Protein AF-A0A922YDH7-F1 (afdb_monomer_lite)

pLDDT: mean 72.96, std 7.28, range [52.16, 84.19]

Structure (mmCIF, N/CA/C/O backbone):
data_AF-A0A922YDH7-F1
#
_entry.id   AF-A0A922YDH7-F1
#
loop_
_atom_site.group_PDB
_atom_site.id
_atom_site.type_symbol
_atom_site.label_atom_id
_atom_site.label_alt_id
_atom_site.label_comp_id
_atom_site.label_asym_id
_atom_site.label_entity_id
_atom_site.label_seq_id
_atom_site.pdbx_PDB_ins_code
_atom_site.Cartn_x
_atom_site.Cartn_y
_atom_site.Cartn_z
_atom_site.occupancy
_atom_site.B_iso_or_equiv
_atom_site.auth_seq_id
_atom_site.auth_comp_id
_atom_site.auth_asym_id
_atom_site.auth_atom_id
_atom_site.pdbx_PDB_model_num
ATOM 1 N N . MET A 1 1 ? -29.172 -14.207 54.732 1.00 60.19 1 MET A N 1
ATOM 2 C CA . MET A 1 1 ? -27.968 -13.584 54.125 1.00 60.19 1 MET A CA 1
ATOM 3 C C . MET A 1 1 ? -27.690 -14.087 52.704 1.00 60.19 1 MET A C 1
ATOM 5 O O . MET A 1 1 ? -27.517 -13.252 51.829 1.00 60.19 1 MET A O 1
ATOM 9 N N . LYS A 1 2 ? -27.730 -15.403 52.435 1.00 67.25 2 LYS A N 1
ATOM 10 C CA . LYS A 1 2 ? -27.451 -15.994 51.104 1.00 67.25 2 LYS A CA 1
ATOM 11 C C . LYS A 1 2 ? -28.332 -15.485 49.947 1.00 67.25 2 LYS A C 1
ATOM 13 O O . LYS A 1 2 ? -27.822 -15.239 48.863 1.00 67.25 2 LYS A O 1
ATOM 18 N N . THR A 1 3 ? -29.625 -15.257 50.178 1.00 72.44 3 THR A N 1
ATOM 19 C CA . THR A 1 3 ? -30.560 -14.763 49.146 1.00 72.44 3 THR A CA 1
ATOM 20 C C . THR A 1 3 ? -30.278 -13.328 48.705 1.00 72.44 3 THR A C 1
ATOM 22 O O . THR A 1 3 ? -30.417 -13.017 47.529 1.00 72.44 3 THR A O 1
ATOM 25 N N . ARG A 1 4 ? -29.818 -12.463 49.619 1.00 74.31 4 ARG A N 1
ATOM 26 C CA . ARG A 1 4 ? -29.425 -11.081 49.293 1.00 74.31 4 ARG A CA 1
ATOM 27 C C . ARG A 1 4 ? -28.143 -11.034 48.461 1.00 74.31 4 ARG A C 1
ATOM 29 O O . ARG A 1 4 ? -28.047 -10.218 47.557 1.00 74.31 4 ARG A O 1
ATOM 36 N N . ALA A 1 5 ? -27.197 -11.934 48.736 1.00 74.81 5 ALA A N 1
ATOM 37 C CA . ALA A 1 5 ? -25.961 -12.048 47.964 1.00 74.81 5 ALA A CA 1
ATOM 38 C C . ALA A 1 5 ? -26.219 -12.523 46.523 1.00 74.81 5 ALA A C 1
ATOM 40 O O . ALA A 1 5 ? -25.663 -11.959 45.590 1.00 74.81 5 ALA A O 1
ATOM 41 N N . LEU A 1 6 ? -27.116 -13.499 46.337 1.00 79.88 6 LEU A N 1
ATOM 42 C CA . LEU A 1 6 ? -27.543 -13.959 45.008 1.00 79.88 6 LEU A CA 1
ATOM 43 C C . LEU A 1 6 ? -28.244 -12.858 44.201 1.00 79.88 6 LEU A C 1
ATOM 45 O O . LEU A 1 6 ? -27.977 -12.704 43.015 1.00 79.88 6 LEU A O 1
ATOM 49 N N . LEU A 1 7 ? -29.097 -12.065 44.853 1.00 81.75 7 LEU A N 1
ATOM 50 C CA . LEU A 1 7 ? -29.791 -10.943 44.216 1.00 81.75 7 LEU A CA 1
ATOM 51 C C . LEU A 1 7 ? -28.818 -9.845 43.770 1.00 81.75 7 LEU A C 1
ATOM 53 O O . LEU A 1 7 ? -28.911 -9.358 42.649 1.00 81.75 7 LEU A O 1
ATOM 57 N N . LEU A 1 8 ? -27.848 -9.500 44.617 1.00 82.31 8 LEU A N 1
ATOM 58 C CA . LEU A 1 8 ? -26.810 -8.524 44.279 1.00 82.31 8 LEU A CA 1
ATOM 59 C C . LEU A 1 8 ? -25.899 -9.019 43.151 1.00 82.31 8 LEU A C 1
ATOM 61 O O . LEU A 1 8 ? -25.545 -8.236 42.274 1.00 82.31 8 LEU A O 1
ATOM 65 N N . ALA A 1 9 ? -25.570 -10.312 43.135 1.00 79.00 9 ALA A N 1
ATOM 66 C CA . ALA A 1 9 ? -24.792 -10.913 42.058 1.00 79.00 9 ALA A CA 1
ATOM 67 C C . ALA A 1 9 ? -25.540 -10.866 40.716 1.00 79.00 9 ALA A C 1
ATOM 69 O O . ALA A 1 9 ? -24.941 -10.504 39.709 1.00 79.00 9 ALA A O 1
ATOM 70 N N . ALA A 1 10 ? -26.844 -11.166 40.711 1.00 80.56 10 ALA A N 1
ATOM 71 C CA . ALA A 1 10 ? -27.677 -11.117 39.509 1.00 80.56 10 ALA A CA 1
ATOM 72 C C . ALA A 1 10 ? -27.848 -9.691 38.959 1.00 80.56 10 ALA A C 1
ATOM 74 O O . ALA A 1 10 ? -27.842 -9.480 37.749 1.00 80.56 10 ALA A O 1
ATOM 75 N N . ILE A 1 11 ? -27.974 -8.698 39.842 1.00 84.19 11 ILE A N 1
ATOM 76 C CA . ILE A 1 11 ? -28.050 -7.290 39.434 1.00 84.19 11 ILE A CA 1
ATOM 77 C C . ILE A 1 11 ? -26.697 -6.829 38.881 1.00 84.19 11 ILE A C 1
ATOM 79 O O . ILE A 1 11 ? -26.648 -6.194 37.831 1.00 84.19 11 ILE A O 1
ATOM 83 N N . GLY A 1 12 ? -25.595 -7.183 39.548 1.00 81.81 12 GLY A N 1
ATOM 84 C CA . GLY A 1 12 ? -24.249 -6.838 39.094 1.00 81.81 12 GLY A CA 1
ATOM 85 C C . GLY A 1 12 ? -23.935 -7.400 37.708 1.00 81.81 12 GLY A C 1
ATOM 86 O O . GLY A 1 12 ? -23.448 -6.669 36.847 1.00 81.81 12 GLY A O 1
ATOM 87 N N . SER A 1 13 ? -24.274 -8.667 37.456 1.00 77.56 13 SER A N 1
ATOM 88 C CA . SER A 1 13 ? -24.073 -9.289 36.144 1.00 77.56 13 SER A CA 1
ATOM 89 C C . SER A 1 13 ? -24.957 -8.677 35.054 1.00 77.56 13 SER A C 1
ATOM 91 O O . SER A 1 13 ? -24.485 -8.499 33.933 1.00 77.56 13 SER A O 1
ATOM 93 N N . ALA A 1 14 ? -26.192 -8.278 35.373 1.00 79.44 14 ALA A N 1
ATOM 94 C CA . ALA A 1 14 ? -27.067 -7.587 34.426 1.00 79.44 14 ALA A CA 1
ATOM 95 C C . ALA A 1 14 ? -26.524 -6.203 34.018 1.00 79.44 14 ALA A C 1
ATOM 97 O O . ALA A 1 14 ? -26.568 -5.848 32.841 1.00 79.44 14 ALA A O 1
ATOM 98 N N . VAL A 1 15 ? -25.961 -5.440 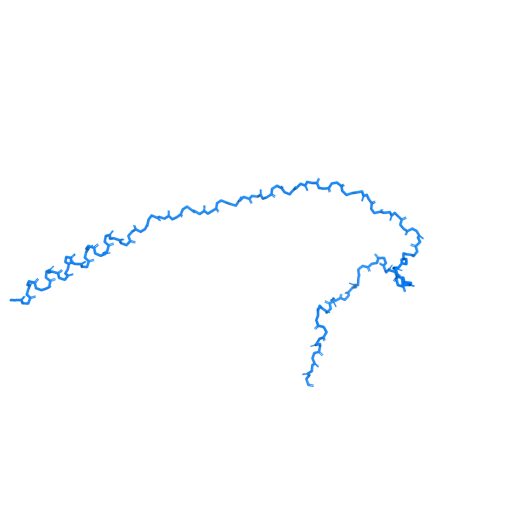34.963 1.00 81.88 15 VAL A N 1
ATOM 99 C CA . VAL A 1 15 ? -25.362 -4.122 34.679 1.00 81.88 15 VAL A CA 1
ATOM 100 C C . VAL A 1 15 ? -24.099 -4.260 33.825 1.00 81.88 15 VAL A C 1
ATOM 102 O O . VAL A 1 15 ? -23.936 -3.535 32.848 1.00 81.88 15 VAL A O 1
ATOM 105 N N . LEU A 1 16 ? -23.234 -5.230 34.138 1.00 78.31 16 LEU A N 1
ATOM 106 C CA . LEU A 1 16 ? -22.034 -5.518 33.343 1.00 78.31 16 LEU A CA 1
ATOM 107 C C . LEU A 1 16 ? -22.372 -5.955 31.909 1.00 78.31 16 LEU A C 1
ATOM 109 O O . LEU A 1 16 ? -21.676 -5.560 30.978 1.00 78.31 16 LEU A O 1
ATOM 113 N N . ALA A 1 17 ? -23.448 -6.723 31.715 1.00 77.06 17 ALA A N 1
ATOM 114 C CA . ALA A 1 17 ? -23.913 -7.116 30.386 1.00 77.06 17 ALA A CA 1
ATOM 115 C C . ALA A 1 17 ? -24.436 -5.921 29.570 1.00 77.06 17 ALA A C 1
ATOM 117 O O . ALA A 1 17 ? -24.154 -5.826 28.378 1.00 77.06 17 ALA A O 1
ATOM 118 N N . ALA A 1 18 ? -25.139 -4.979 30.206 1.00 73.62 18 ALA A N 1
ATOM 119 C CA . ALA A 1 18 ? -25.644 -3.778 29.538 1.00 73.62 18 ALA A CA 1
ATOM 120 C C . ALA A 1 18 ? -24.519 -2.840 29.057 1.00 73.62 18 ALA A C 1
ATOM 122 O O . ALA A 1 18 ? -24.678 -2.150 28.052 1.00 73.62 18 ALA A O 1
ATOM 123 N N . CYS A 1 19 ? -23.369 -2.835 29.735 1.00 74.25 19 CYS A N 1
ATOM 124 C CA . CYS A 1 19 ? -22.222 -2.006 29.363 1.00 74.25 19 CYS A CA 1
ATOM 125 C C . CYS A 1 19 ? -21.341 -2.598 28.248 1.00 74.25 19 CYS A C 1
ATOM 127 O O . CYS A 1 19 ? -20.469 -1.891 27.752 1.00 74.25 19 CYS A O 1
ATOM 129 N N . GLN A 1 20 ? -21.536 -3.859 27.842 1.00 77.06 20 GLN A N 1
ATOM 130 C CA . GLN A 1 20 ? -20.715 -4.492 26.797 1.00 77.06 20 GLN A CA 1
ATOM 131 C C . GLN A 1 20 ? -21.224 -4.267 25.367 1.00 77.06 20 GLN A C 1
ATOM 133 O O . GLN A 1 20 ? -20.611 -4.756 24.419 1.00 77.06 20 GLN A O 1
ATOM 138 N N . THR A 1 21 ? -22.310 -3.512 25.176 1.00 71.62 21 THR A N 1
ATOM 139 C CA . THR A 1 21 ? -22.766 -3.174 23.826 1.00 71.62 21 THR A CA 1
ATOM 140 C C . THR A 1 21 ? -21.902 -2.034 23.274 1.00 71.62 21 THR A C 1
ATOM 142 O O . THR A 1 21 ? -22.154 -0.851 23.490 1.00 71.62 21 THR A O 1
ATOM 145 N N . ALA A 1 22 ? -20.818 -2.388 22.588 1.00 73.81 22 ALA A N 1
ATOM 146 C CA . ALA A 1 22 ? -20.153 -1.448 21.698 1.00 73.81 22 ALA A CA 1
ATOM 147 C C . ALA A 1 22 ? -21.026 -1.289 20.439 1.00 73.81 22 ALA A C 1
ATOM 149 O O . ALA A 1 22 ? -21.542 -2.292 19.933 1.00 73.81 22 ALA A O 1
ATOM 150 N N . PRO A 1 23 ? -21.243 -0.063 19.931 1.00 73.75 23 PRO A N 1
ATOM 151 C CA . PRO A 1 23 ? -21.885 0.113 18.636 1.00 73.75 23 PRO A CA 1
ATOM 152 C C . PRO A 1 23 ? -21.038 -0.583 17.567 1.00 73.75 23 PRO A C 1
ATOM 154 O O . PRO A 1 23 ? -19.808 -0.524 17.613 1.00 73.75 23 PRO A O 1
ATOM 157 N N . ALA A 1 24 ? -21.696 -1.260 16.624 1.00 75.00 24 ALA A N 1
ATOM 158 C CA . ALA A 1 24 ? -21.009 -1.863 15.491 1.00 75.00 24 ALA A CA 1
ATOM 159 C C . ALA A 1 24 ? -20.207 -0.773 14.768 1.00 75.00 24 ALA A C 1
ATOM 161 O O . ALA A 1 24 ? -20.765 0.257 14.380 1.00 75.00 24 ALA A O 1
ATOM 162 N N . ALA A 1 25 ? -18.894 -0.977 14.648 1.00 76.56 25 ALA A N 1
ATOM 163 C CA . ALA A 1 25 ? -18.059 -0.079 13.871 1.00 76.56 25 ALA A CA 1
ATOM 164 C C . ALA A 1 25 ? -18.492 -0.175 12.398 1.00 76.56 25 ALA A C 1
ATOM 166 O O . ALA A 1 25 ? -18.709 -1.291 11.918 1.00 76.56 25 ALA A O 1
ATOM 167 N N . PRO A 1 26 ? -18.648 0.955 11.687 1.00 77.38 26 PRO A N 1
ATOM 168 C CA . PRO A 1 26 ? -18.892 0.914 10.254 1.00 77.38 26 PRO A CA 1
ATOM 169 C C . P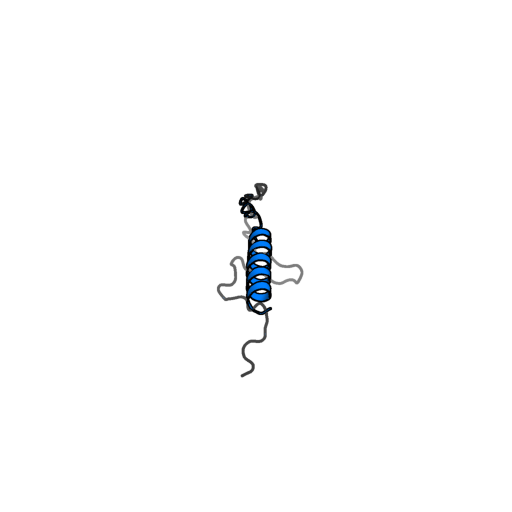RO A 1 26 ? -17.712 0.218 9.567 1.00 77.38 26 PRO A C 1
ATOM 171 O O . PRO A 1 26 ? -16.553 0.489 9.891 1.00 77.38 26 PRO A O 1
ATOM 174 N N . GLU A 1 27 ? -18.012 -0.700 8.648 1.00 78.19 27 GLU A N 1
ATOM 175 C CA . GLU A 1 27 ? -16.985 -1.319 7.814 1.00 78.19 27 GLU A CA 1
ATOM 176 C C . GLU A 1 27 ? -16.317 -0.231 6.958 1.00 78.19 27 GLU A C 1
ATOM 178 O O . GLU A 1 27 ? -17.017 0.634 6.422 1.00 78.19 27 GLU A O 1
ATOM 183 N N . PRO A 1 28 ? -14.977 -0.219 6.854 1.00 74.50 28 PRO A N 1
ATOM 184 C CA . PRO A 1 28 ? -14.293 0.741 6.005 1.00 74.50 28 PRO A CA 1
ATOM 185 C C . PRO A 1 28 ? -14.692 0.490 4.549 1.00 74.50 28 PRO A C 1
ATOM 187 O O . PRO A 1 28 ? -14.493 -0.605 4.022 1.00 74.50 28 PRO A O 1
ATOM 190 N N . GLU A 1 29 ? -15.258 1.506 3.900 1.00 77.69 29 GLU A N 1
ATOM 191 C CA . GLU A 1 29 ? -15.539 1.447 2.470 1.00 77.69 29 GLU A CA 1
ATOM 192 C C . GLU A 1 29 ? -14.219 1.278 1.698 1.00 77.69 29 GLU A C 1
ATOM 194 O O . GLU A 1 29 ? -13.226 1.937 2.030 1.00 77.69 29 GLU A O 1
ATOM 199 N N . PRO A 1 30 ? -14.171 0.408 0.673 1.00 70.06 30 PRO A N 1
ATOM 200 C CA . PRO A 1 30 ? -12.999 0.297 -0.176 1.00 70.06 30 PRO A CA 1
ATOM 201 C C . PRO A 1 30 ? -12.859 1.594 -0.975 1.00 70.06 30 PRO A C 1
ATOM 203 O O . PRO A 1 30 ? -13.541 1.808 -1.976 1.00 70.06 30 PRO A O 1
ATOM 206 N N . VAL A 1 31 ? -11.964 2.473 -0.528 1.00 73.19 31 VAL A N 1
ATOM 207 C CA . VAL A 1 31 ? -11.506 3.602 -1.335 1.00 73.19 31 VAL A CA 1
ATOM 208 C C . VAL A 1 31 ? -10.689 3.000 -2.470 1.00 73.19 31 VAL A C 1
ATOM 210 O O . VAL A 1 31 ? -9.566 2.545 -2.264 1.00 73.19 31 VAL A O 1
ATOM 213 N N . ALA A 1 32 ? -11.272 2.935 -3.666 1.00 69.19 32 ALA A N 1
ATOM 214 C CA . ALA A 1 32 ? -10.490 2.699 -4.865 1.00 69.19 32 ALA A CA 1
ATOM 215 C C . ALA A 1 32 ? -9.542 3.895 -5.005 1.00 69.19 32 ALA A C 1
ATOM 217 O O . ALA A 1 32 ? -9.982 5.005 -5.301 1.00 69.19 32 ALA A O 1
ATOM 218 N N . GLU A 1 33 ? -8.259 3.692 -4.713 1.00 68.31 33 GLU A N 1
ATOM 219 C CA . GLU A 1 33 ? -7.235 4.675 -5.042 1.00 68.31 33 GLU A CA 1
ATOM 220 C C . GLU A 1 33 ? -7.279 4.889 -6.558 1.00 68.31 33 GLU A C 1
ATOM 222 O O . GLU A 1 33 ? -6.955 3.990 -7.338 1.00 68.31 33 GLU A O 1
ATOM 227 N N . GLU A 1 34 ? -7.728 6.070 -6.986 1.00 66.62 34 GLU A N 1
ATOM 228 C CA . GLU A 1 34 ? -7.567 6.512 -8.367 1.00 66.62 34 GLU A CA 1
ATOM 229 C C . GLU A 1 34 ? -6.069 6.687 -8.617 1.00 66.62 34 GLU A C 1
ATOM 231 O O . GLU A 1 34 ? -5.479 7.736 -8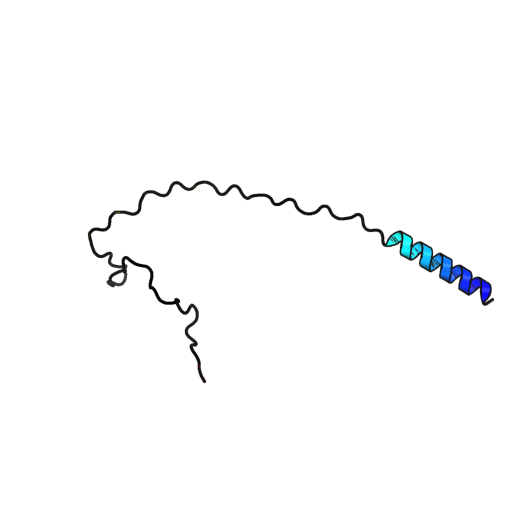.353 1.00 66.62 34 GLU A O 1
ATOM 236 N N . LEU A 1 35 ? -5.427 5.620 -9.089 1.00 72.50 35 LEU A N 1
ATOM 237 C CA . LEU A 1 35 ? -4.062 5.702 -9.575 1.00 72.50 35 LEU A CA 1
ATOM 238 C C . LEU A 1 35 ? -4.063 6.623 -10.802 1.00 72.50 35 LEU A C 1
ATOM 240 O O . LEU A 1 35 ? -4.844 6.394 -11.733 1.00 72.50 35 LEU A O 1
ATOM 244 N N . PRO A 1 36 ? -3.210 7.662 -10.834 1.00 75.94 36 PRO A N 1
ATOM 245 C CA . PRO A 1 36 ? -3.103 8.506 -12.008 1.00 75.94 36 PRO A CA 1
ATOM 246 C C . PRO A 1 36 ? -2.695 7.632 -13.192 1.00 75.94 36 PRO A C 1
ATOM 248 O O . PRO A 1 36 ? -1.739 6.859 -13.110 1.00 75.94 36 PRO A O 1
ATOM 251 N N . VAL A 1 37 ? -3.426 7.752 -14.298 1.00 75.44 37 VAL A N 1
ATOM 252 C CA . VAL A 1 37 ? -3.049 7.105 -15.554 1.00 75.44 37 VAL A CA 1
ATOM 253 C C . VAL A 1 37 ? -1.757 7.767 -16.026 1.00 75.44 37 VAL A C 1
ATOM 255 O O . VAL A 1 37 ? -1.770 8.883 -16.543 1.00 75.44 37 VAL A O 1
ATOM 258 N N . ILE A 1 38 ? -0.627 7.106 -15.778 1.00 77.88 38 ILE A N 1
ATOM 259 C CA . ILE A 1 38 ? 0.673 7.529 -16.294 1.00 77.88 38 ILE A CA 1
ATOM 260 C C . ILE A 1 38 ? 0.735 7.065 -17.745 1.00 77.88 38 ILE A C 1
ATOM 262 O O . ILE A 1 38 ? 0.850 5.871 -18.018 1.00 77.88 38 ILE A O 1
ATOM 266 N N . ASP A 1 39 ? 0.646 8.018 -18.668 1.00 79.50 39 ASP A N 1
ATOM 267 C CA . ASP A 1 39 ? 0.868 7.764 -20.087 1.00 79.50 39 ASP A CA 1
ATOM 268 C C . ASP A 1 39 ? 2.377 7.574 -20.304 1.00 79.50 39 ASP A C 1
ATOM 270 O O . ASP A 1 39 ? 3.157 8.532 -20.316 1.00 79.50 39 ASP A O 1
ATOM 274 N N . LEU A 1 40 ? 2.815 6.314 -20.337 1.00 77.06 40 LEU A N 1
ATOM 275 C CA . LEU A 1 40 ? 4.213 5.969 -20.564 1.00 77.06 40 LEU A CA 1
ATOM 276 C C . LEU A 1 40 ? 4.492 6.023 -22.070 1.00 77.06 40 LEU A C 1
ATOM 278 O O . LEU A 1 40 ? 3.769 5.383 -22.838 1.00 77.06 40 LEU A O 1
ATOM 282 N N . PRO A 1 41 ? 5.546 6.734 -22.515 1.00 79.38 41 PRO A N 1
ATOM 283 C CA . PRO A 1 41 ? 5.943 6.672 -23.911 1.00 79.38 41 PRO A CA 1
ATOM 284 C C . PRO A 1 41 ? 6.254 5.216 -24.288 1.00 79.38 41 PRO A C 1
ATOM 286 O O . PRO A 1 41 ? 6.750 4.457 -23.445 1.00 79.38 41 PRO A O 1
ATOM 289 N N . PRO A 1 42 ? 5.982 4.813 -25.543 1.00 75.25 42 PRO A N 1
ATOM 290 C CA . PRO A 1 42 ? 6.351 3.486 -26.003 1.00 75.25 42 PRO A CA 1
ATOM 291 C C . PRO A 1 42 ? 7.853 3.276 -25.774 1.00 75.25 42 PRO A C 1
ATOM 293 O O . PRO A 1 42 ? 8.635 4.214 -25.981 1.00 75.25 42 PRO A O 1
ATOM 296 N N . PRO A 1 43 ? 8.269 2.077 -25.327 1.00 69.12 43 PRO A N 1
ATOM 297 C CA . PRO A 1 43 ? 9.683 1.788 -25.175 1.00 69.12 43 PRO A CA 1
ATOM 298 C C . PRO A 1 43 ? 10.382 2.038 -26.517 1.00 69.12 43 PRO A C 1
ATOM 300 O O . PRO A 1 43 ? 9.790 1.765 -27.569 1.00 69.12 43 PRO A O 1
ATOM 303 N N . PRO A 1 44 ? 11.613 2.576 -26.507 1.00 72.00 44 PRO A N 1
ATOM 304 C CA . PRO A 1 44 ? 12.368 2.727 -27.738 1.00 72.00 44 PRO A CA 1
ATOM 305 C C . PRO A 1 44 ? 12.453 1.359 -28.417 1.00 72.00 44 PRO A C 1
ATOM 307 O O . PRO A 1 44 ? 12.809 0.369 -27.774 1.00 72.00 44 PRO A O 1
ATOM 310 N N . ALA A 1 45 ? 12.087 1.305 -29.699 1.00 68.94 45 ALA A N 1
ATOM 311 C CA . ALA A 1 45 ? 12.344 0.135 -30.524 1.00 68.94 45 ALA A CA 1
ATOM 312 C C . ALA A 1 45 ? 13.867 -0.035 -30.582 1.00 68.94 45 ALA A C 1
ATOM 314 O O . ALA A 1 45 ? 14.562 0.751 -31.223 1.00 68.94 45 ALA A O 1
ATOM 315 N N . SER A 1 46 ? 14.390 -0.975 -29.799 1.00 61.88 46 SER A N 1
ATOM 316 C CA . SER A 1 46 ? 15.814 -1.275 -29.772 1.00 61.88 46 SER A CA 1
ATOM 317 C C . SER A 1 46 ? 16.053 -2.330 -30.840 1.00 61.88 46 SER A C 1
ATOM 319 O O . SER A 1 46 ? 15.905 -3.514 -30.575 1.00 61.88 46 SER A O 1
ATOM 321 N N . ASP A 1 47 ? 16.390 -1.891 -32.052 1.00 63.28 47 ASP A N 1
ATOM 322 C CA . ASP A 1 47 ? 16.918 -2.780 -33.097 1.00 63.28 47 ASP A CA 1
ATOM 323 C C . ASP A 1 47 ? 18.384 -3.187 -32.808 1.00 63.28 47 ASP A C 1
ATOM 325 O O . ASP A 1 47 ? 18.989 -3.948 -33.562 1.00 63.28 47 AS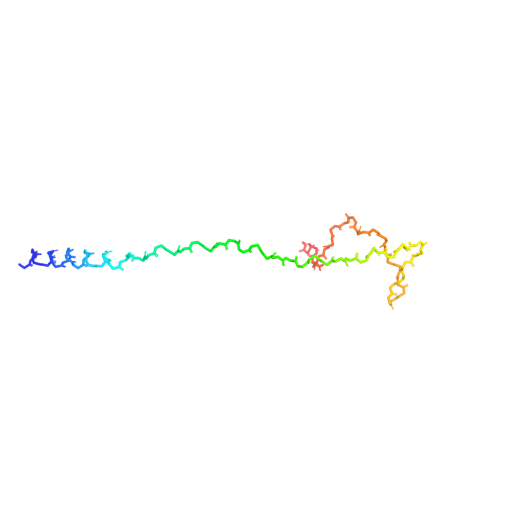P A O 1
ATOM 329 N N . GLU A 1 48 ? 18.970 -2.683 -31.712 1.00 66.69 48 GLU A N 1
ATOM 330 C CA . GLU A 1 48 ? 20.352 -2.929 -31.296 1.00 66.69 48 GLU A CA 1
ATOM 331 C C . GLU A 1 48 ? 20.431 -3.537 -29.880 1.00 66.69 48 GLU A C 1
ATOM 333 O O . GLU A 1 48 ? 19.602 -3.205 -29.020 1.00 66.69 48 GLU A O 1
ATOM 338 N N . PRO A 1 49 ? 21.443 -4.386 -29.594 1.00 70.75 49 PRO A N 1
ATOM 339 C CA . PRO A 1 49 ? 21.656 -4.952 -28.265 1.00 70.75 49 PRO A CA 1
ATOM 340 C C . PRO A 1 49 ? 21.916 -3.839 -27.246 1.00 70.75 49 PRO A C 1
ATOM 342 O O . PRO A 1 49 ? 22.891 -3.089 -27.346 1.00 70.75 49 PRO A O 1
ATOM 345 N N . ARG A 1 50 ? 21.057 -3.724 -26.231 1.00 75.44 50 ARG A N 1
ATOM 346 C CA . ARG A 1 50 ? 21.238 -2.734 -25.164 1.00 75.44 50 ARG A CA 1
ATOM 347 C C . ARG A 1 50 ? 22.374 -3.175 -24.246 1.00 75.44 50 ARG A C 1
ATOM 349 O O . ARG A 1 50 ? 22.288 -4.237 -23.646 1.00 75.44 50 ARG A O 1
ATOM 356 N N . VAL A 1 51 ? 23.406 -2.353 -24.083 1.00 82.88 51 VAL A N 1
ATOM 357 C CA . VAL A 1 51 ? 24.524 -2.617 -23.159 1.00 82.88 51 VAL A CA 1
ATOM 358 C C . VAL A 1 51 ? 24.302 -1.858 -21.846 1.00 82.88 51 VAL A C 1
ATOM 360 O O . VAL A 1 51 ? 23.913 -0.690 -21.858 1.00 82.88 51 VAL A O 1
ATOM 363 N N . ASN A 1 52 ? 24.500 -2.517 -20.703 1.00 79.50 52 ASN A N 1
ATOM 364 C CA . ASN A 1 52 ? 24.400 -1.894 -19.382 1.00 79.50 52 ASN A CA 1
ATOM 365 C C . ASN A 1 52 ? 25.658 -1.071 -19.039 1.00 79.50 52 ASN A C 1
ATOM 367 O O . ASN A 1 52 ? 26.687 -1.155 -19.705 1.00 79.50 52 ASN A O 1
ATOM 371 N N . GLU A 1 53 ? 25.599 -0.299 -17.954 1.00 82.06 53 GLU A N 1
ATOM 372 C CA . GLU A 1 53 ? 26.707 0.562 -17.494 1.00 82.06 53 GLU A CA 1
ATOM 373 C C . GLU A 1 53 ? 27.992 -0.207 -17.130 1.00 82.06 53 GLU A C 1
ATOM 375 O O . GLU A 1 53 ? 29.059 0.385 -16.987 1.00 82.06 53 GLU A O 1
ATOM 380 N N . TRP A 1 54 ? 27.896 -1.532 -17.006 1.00 82.75 54 TRP A N 1
ATOM 381 C CA . TRP A 1 54 ? 28.985 -2.448 -16.677 1.00 82.75 54 TRP A CA 1
ATOM 382 C C . TRP A 1 54 ? 29.545 -3.157 -17.924 1.00 82.75 54 TRP A C 1
ATOM 384 O O . TRP A 1 54 ? 30.423 -4.008 -17.801 1.00 82.75 54 TRP A O 1
ATOM 394 N N . GLY A 1 55 ? 29.052 -2.819 -19.123 1.00 84.06 55 GLY A N 1
ATOM 395 C CA . GLY A 1 55 ? 29.503 -3.382 -20.398 1.00 84.06 55 GLY A CA 1
ATOM 396 C C . GLY A 1 55 ? 28.879 -4.731 -20.775 1.00 84.06 55 GLY A C 1
ATOM 397 O O . GLY A 1 55 ? 29.331 -5.353 -21.731 1.00 84.06 55 GLY A O 1
ATOM 398 N N . GLY A 1 56 ? 27.864 -5.200 -20.045 1.00 82.25 56 GLY A N 1
ATOM 399 C CA . GLY A 1 56 ? 27.141 -6.438 -20.342 1.00 82.25 56 GLY A CA 1
ATOM 400 C C . GLY A 1 56 ? 25.908 -6.209 -21.216 1.00 82.25 56 GLY A C 1
ATOM 401 O O . GLY A 1 56 ? 25.196 -5.221 -21.041 1.00 82.25 56 GLY A O 1
ATOM 402 N N . GLU A 1 57 ? 25.629 -7.136 -22.130 1.00 82.88 57 GLU A N 1
ATOM 403 C CA . GLU A 1 57 ? 24.401 -7.131 -22.931 1.00 82.88 57 GLU A CA 1
ATOM 404 C C . GLU A 1 57 ? 23.175 -7.377 -22.041 1.00 82.88 57 GLU A C 1
ATOM 406 O O . GLU A 1 57 ? 23.159 -8.277 -21.197 1.00 82.88 57 GLU A O 1
ATOM 411 N N . VAL A 1 58 ? 22.143 -6.554 -22.214 1.00 80.94 58 VAL A N 1
ATOM 412 C CA . VAL A 1 58 ? 20.867 -6.668 -21.515 1.00 80.94 58 VAL A CA 1
ATOM 413 C C . VAL A 1 58 ? 19.917 -7.494 -22.379 1.00 80.94 58 VAL A C 1
ATOM 415 O O . VAL A 1 58 ? 19.574 -7.050 -23.476 1.00 80.94 58 VAL A O 1
ATOM 418 N N . PRO A 1 59 ? 19.455 -8.661 -21.897 1.00 73.31 59 PRO A N 1
ATOM 419 C CA . PRO A 1 59 ? 18.526 -9.499 -22.642 1.00 73.31 59 PRO A CA 1
ATOM 420 C C . PRO A 1 59 ? 17.224 -8.763 -22.973 1.00 73.31 59 PRO A C 1
ATOM 422 O O . PRO A 1 59 ? 16.678 -8.039 -22.138 1.00 73.31 59 PRO A O 1
ATOM 425 N N . GLU A 1 60 ? 16.704 -8.991 -24.179 1.00 72.19 60 GLU A N 1
ATOM 426 C CA . GLU A 1 60 ? 15.413 -8.444 -24.624 1.00 72.19 60 GLU A CA 1
ATOM 427 C C . GLU A 1 60 ? 14.230 -9.066 -23.871 1.00 72.19 60 GLU A C 1
ATOM 429 O O . GLU A 1 60 ? 13.222 -8.405 -23.620 1.00 72.19 60 GLU A O 1
ATOM 434 N N . ASN A 1 61 ? 14.373 -10.328 -23.456 1.00 71.50 61 ASN A N 1
ATOM 435 C CA . ASN A 1 61 ? 13.330 -11.077 -22.770 1.00 71.50 61 ASN A CA 1
ATOM 436 C C . ASN A 1 61 ? 13.622 -11.203 -21.276 1.00 71.50 61 ASN A C 1
ATOM 438 O O . ASN A 1 61 ? 14.761 -11.419 -20.855 1.00 71.50 61 ASN A O 1
ATOM 442 N N . LYS A 1 62 ? 12.554 -11.151 -20.471 1.00 68.31 62 LYS A N 1
ATOM 443 C CA . LYS A 1 62 ? 12.619 -11.531 -19.059 1.00 68.31 62 LYS A CA 1
ATOM 444 C C . LYS A 1 62 ? 13.153 -12.972 -18.959 1.00 68.31 62 LYS A C 1
ATOM 446 O O . LYS A 1 62 ? 12.708 -13.815 -19.744 1.00 68.31 62 LYS A O 1
ATOM 451 N N . PRO A 1 63 ? 14.067 -13.276 -18.016 1.00 67.81 63 PRO A N 1
ATOM 452 C CA . PRO A 1 63 ? 14.491 -14.648 -17.769 1.00 67.81 63 PRO A CA 1
ATOM 453 C C . PRO A 1 63 ? 13.269 -15.551 -17.589 1.00 67.81 63 PRO A C 1
ATOM 455 O O . PRO A 1 63 ? 12.351 -15.216 -16.842 1.00 67.81 63 PRO A O 1
ATOM 458 N N . ALA A 1 64 ? 13.249 -16.680 -18.297 1.00 67.69 64 ALA A N 1
ATOM 459 C CA . ALA A 1 64 ? 12.166 -17.660 -18.203 1.00 67.69 64 ALA A CA 1
ATOM 460 C C . ALA A 1 64 ? 12.237 -18.513 -16.920 1.00 67.69 64 ALA A C 1
ATOM 462 O O . ALA A 1 64 ? 11.367 -19.347 -16.695 1.00 67.69 64 ALA A O 1
ATOM 463 N N . GLY A 1 65 ? 13.287 -18.333 -16.114 1.00 67.25 65 GLY A N 1
ATOM 464 C CA . GLY A 1 65 ? 13.449 -18.984 -14.819 1.00 67.25 65 GLY A CA 1
ATOM 465 C C . GLY A 1 65 ? 12.970 -18.092 -13.682 1.00 67.25 65 GLY A C 1
ATOM 466 O O . GLY A 1 65 ? 12.994 -16.863 -13.793 1.00 67.25 65 GLY A O 1
ATOM 467 N N . ASP A 1 66 ? 12.572 -18.722 -12.582 1.00 65.94 66 ASP A N 1
ATOM 468 C CA . ASP A 1 66 ? 12.358 -18.020 -11.326 1.00 65.94 66 ASP A CA 1
ATOM 469 C C . ASP A 1 66 ? 13.676 -17.352 -10.916 1.00 65.94 66 ASP A C 1
ATOM 471 O O . ASP A 1 66 ? 14.727 -17.995 -10.836 1.00 65.94 66 ASP A O 1
ATOM 475 N N . VAL A 1 67 ? 13.635 -16.032 -10.736 1.00 63.91 67 VAL A N 1
ATOM 476 C CA . VAL A 1 67 ? 14.752 -15.299 -10.146 1.00 63.91 67 VAL A CA 1
ATOM 477 C C . VAL A 1 67 ? 14.747 -15.687 -8.676 1.00 63.91 67 VAL A C 1
ATOM 479 O O . VAL A 1 67 ? 13.829 -15.321 -7.946 1.00 63.91 67 VAL A O 1
ATOM 482 N N . ASP A 1 68 ?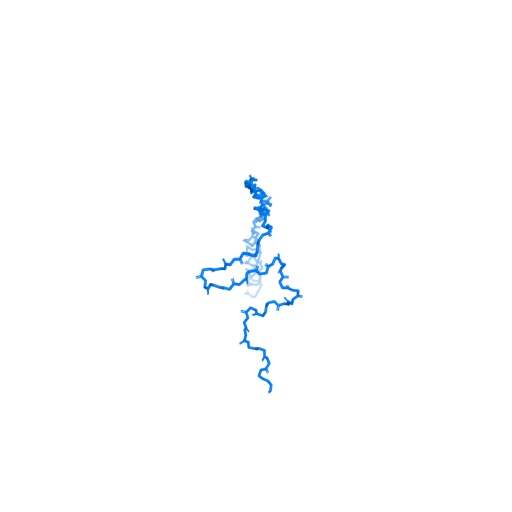 15.727 -16.486 -8.264 1.00 67.31 68 ASP A N 1
ATOM 483 C CA . ASP A 1 68 ? 15.950 -16.769 -6.852 1.00 67.31 68 ASP A CA 1
ATOM 484 C C . ASP A 1 68 ? 16.349 -15.454 -6.162 1.00 67.31 68 ASP A C 1
ATOM 486 O O . ASP A 1 68 ? 17.487 -14.992 -6.262 1.00 67.31 68 ASP A O 1
ATOM 490 N N . GLU A 1 69 ? 15.370 -14.815 -5.519 1.00 62.94 69 GLU A N 1
ATOM 491 C CA . GLU A 1 69 ? 15.502 -13.552 -4.777 1.00 62.94 69 GLU A CA 1
ATOM 492 C C . GLU A 1 69 ? 16.439 -13.670 -3.561 1.00 62.94 69 GLU A C 1
ATOM 494 O O . GLU A 1 69 ? 16.733 -12.679 -2.891 1.00 62.94 69 GLU A O 1
ATOM 499 N N . GLY A 1 70 ? 16.922 -14.869 -3.236 1.00 62.41 70 GLY A N 1
ATOM 500 C CA . GLY A 1 70 ? 17.744 -15.080 -2.060 1.00 62.41 70 GLY A CA 1
ATOM 501 C C . GLY A 1 70 ? 18.531 -16.366 -2.157 1.00 62.41 70 GLY A C 1
ATOM 502 O O . GLY A 1 70 ? 18.168 -17.333 -1.499 1.00 62.41 70 GLY A O 1
ATOM 503 N N . GLY A 1 71 ? 19.636 -16.317 -2.913 1.00 60.94 71 GLY A N 1
ATOM 504 C CA . GLY A 1 71 ? 20.627 -17.380 -3.104 1.00 60.94 71 GLY A CA 1
ATOM 505 C C . GLY A 1 71 ? 21.076 -18.087 -1.822 1.00 60.94 71 GLY A C 1
ATOM 506 O O . GLY A 1 71 ? 22.164 -17.847 -1.300 1.00 60.94 71 GLY A O 1
ATOM 507 N N . LEU A 1 72 ? 20.235 -19.004 -1.365 1.00 64.62 72 LEU A N 1
ATOM 508 C CA . LEU A 1 72 ? 20.446 -20.022 -0.345 1.00 64.62 72 LEU A CA 1
ATOM 509 C C . LEU A 1 72 ? 19.678 -21.276 -0.787 1.00 64.62 72 LEU A C 1
ATOM 511 O O . LEU A 1 72 ? 18.960 -21.890 -0.002 1.00 64.62 72 LEU A O 1
ATOM 515 N N . GLY A 1 73 ? 19.802 -21.634 -2.068 1.00 56.44 73 GLY A N 1
ATOM 516 C CA . GLY A 1 73 ? 19.339 -22.920 -2.573 1.00 56.44 73 GLY A CA 1
ATOM 517 C C . GLY A 1 73 ? 20.006 -24.053 -1.794 1.00 56.44 73 GLY A C 1
ATOM 518 O O . GLY A 1 73 ? 21.218 -24.234 -1.880 1.00 56.44 73 GLY A O 1
ATOM 519 N N . ASP A 1 74 ? 19.192 -24.749 -1.001 1.00 60.66 74 ASP A N 1
ATOM 520 C CA . ASP A 1 74 ? 19.400 -26.056 -0.378 1.00 60.66 74 ASP A CA 1
ATOM 521 C C . ASP A 1 74 ? 20.841 -26.402 0.035 1.00 60.66 74 ASP A C 1
ATOM 523 O O . ASP A 1 74 ? 21.519 -27.230 -0.575 1.00 60.66 74 ASP A O 1
ATOM 527 N N . ILE A 1 75 ? 21.281 -25.850 1.170 1.00 57.66 75 ILE A N 1
ATOM 528 C CA . ILE A 1 75 ? 22.262 -26.541 2.020 1.00 57.66 75 ILE A CA 1
ATOM 529 C C . ILE A 1 75 ? 21.564 -27.711 2.724 1.00 57.66 75 ILE A C 1
ATOM 531 O O . ILE A 1 75 ? 21.114 -27.591 3.866 1.00 57.66 75 ILE A O 1
ATOM 535 N N . SER A 1 76 ? 21.450 -28.829 2.009 1.00 52.16 76 SER A N 1
ATOM 536 C CA . SER A 1 76 ? 21.090 -30.132 2.573 1.00 52.16 76 SER A CA 1
ATOM 537 C C . SER A 1 76 ? 22.313 -31.007 2.823 1.00 52.16 76 SE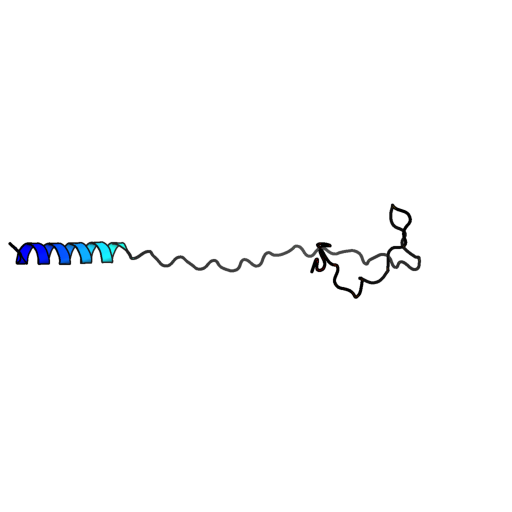R A C 1
ATOM 539 O O . SER A 1 76 ? 23.351 -30.822 2.149 1.00 52.16 76 SER A O 1
#

Foldseek 3Di:
DVVVVVVVVVVVVVVVVVVPDDPDDDDDDPPPPPDPPPPDDDDPPPPDFDADPVRDTDDPDDPPDDDPPDPPPDPD

Secondary structure (DSSP, 8-state):
-HHHHHHHHHHHHHHHHHTT-PPPPPPPP----------PPPPP---SPPBPTTSPBPPSS--SS---SS------

Sequence (76 aa):
MKTRALLLAAIGSAVLAACQTAPAAPEPEPVAEELPVIDLPPPPASDEPRVNEWGGEVPENKPAGDVDEGGLGDIS

Radius of gyration: 33.86 Å; chains: 1; bounding box: 60×39×87 Å